Protein AF-A0A7S3FNB3-F1 (afdb_monomer_lite)

Structure (mmCIF, N/CA/C/O backbone):
data_AF-A0A7S3FNB3-F1
#
_entry.id   AF-A0A7S3FNB3-F1
#
loop_
_atom_site.group_PDB
_atom_site.id
_atom_site.type_symbol
_atom_site.label_atom_id
_atom_site.label_alt_id
_atom_site.label_comp_id
_atom_site.label_asym_id
_atom_site.label_entity_id
_atom_site.label_seq_id
_atom_site.pdbx_PDB_ins_code
_atom_site.Cartn_x
_atom_site.Cartn_y
_atom_site.Cartn_z
_atom_site.occupancy
_atom_site.B_iso_or_equiv
_atom_site.auth_seq_id
_atom_site.auth_comp_id
_atom_site.auth_asym_id
_atom_site.auth_atom_id
_atom_site.pdbx_PDB_model_num
ATOM 1 N N . GLU A 1 1 ? 14.964 18.509 -7.764 1.00 47.12 1 GLU A N 1
ATOM 2 C CA . GLU A 1 1 ? 15.532 17.321 -8.442 1.00 47.12 1 GLU A CA 1
ATOM 3 C C . GLU A 1 1 ? 16.525 16.570 -7.556 1.00 47.12 1 GLU A C 1
ATOM 5 O O . GLU A 1 1 ? 16.174 15.486 -7.120 1.00 47.12 1 GLU A O 1
ATOM 10 N N . VAL A 1 2 ? 17.674 17.143 -7.167 1.00 43.75 2 VAL A N 1
ATOM 11 C CA . VAL A 1 2 ? 18.684 16.443 -6.326 1.00 43.75 2 VAL A CA 1
ATOM 12 C C . VAL A 1 2 ? 18.171 16.029 -4.933 1.00 43.75 2 VAL A C 1
ATOM 14 O O . VAL A 1 2 ? 18.528 14.977 -4.422 1.00 43.75 2 VAL A O 1
ATOM 17 N N . THR A 1 3 ? 17.306 16.820 -4.296 1.00 52.50 3 THR A N 1
ATOM 18 C CA . THR A 1 3 ? 16.709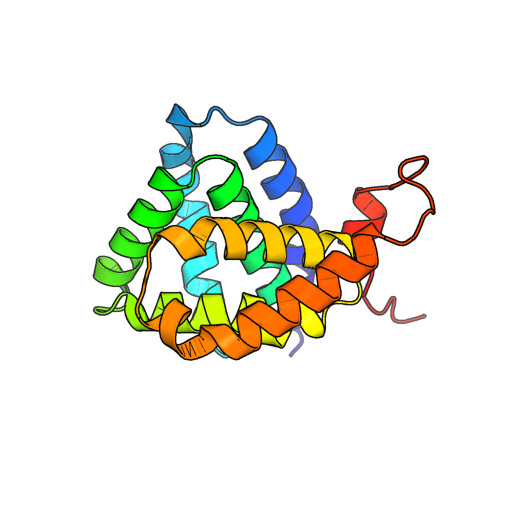 16.452 -2.995 1.00 52.50 3 THR A CA 1
ATOM 19 C C . THR A 1 3 ? 15.696 15.316 -3.109 1.00 52.50 3 THR A C 1
ATOM 21 O O . THR A 1 3 ? 15.624 14.473 -2.220 1.00 52.50 3 THR A O 1
ATOM 24 N N . ASN A 1 4 ? 14.943 15.258 -4.210 1.00 52.81 4 ASN A N 1
ATOM 25 C CA . ASN A 1 4 ? 13.934 14.221 -4.422 1.00 52.81 4 ASN A CA 1
ATOM 26 C C . ASN A 1 4 ? 14.603 12.882 -4.754 1.00 52.81 4 ASN A C 1
ATOM 28 O O . ASN A 1 4 ? 14.144 11.858 -4.263 1.00 52.81 4 ASN A O 1
ATOM 32 N N . SER A 1 5 ? 15.731 12.893 -5.477 1.00 49.91 5 SER A N 1
ATOM 33 C CA . SER A 1 5 ? 16.517 11.678 -5.737 1.00 49.91 5 SER A CA 1
ATOM 34 C C . SER A 1 5 ? 17.207 11.125 -4.483 1.00 49.91 5 SER A C 1
ATOM 36 O O . SER A 1 5 ? 17.310 9.915 -4.308 1.00 49.91 5 SER A O 1
ATOM 38 N N . VAL A 1 6 ? 17.646 11.987 -3.557 1.00 56.91 6 VAL A N 1
ATOM 39 C CA . VAL A 1 6 ? 18.187 11.544 -2.257 1.00 56.91 6 VAL A CA 1
ATOM 40 C C . VAL A 1 6 ? 17.080 10.958 -1.371 1.00 56.91 6 VAL A C 1
ATOM 42 O O . VAL A 1 6 ? 17.296 9.946 -0.702 1.00 56.91 6 VAL A O 1
ATOM 45 N N . ASN A 1 7 ? 15.884 11.551 -1.396 1.00 64.38 7 ASN A N 1
ATOM 46 C CA . ASN A 1 7 ? 14.737 11.085 -0.613 1.00 64.38 7 ASN A CA 1
ATOM 47 C C . ASN A 1 7 ? 14.113 9.789 -1.157 1.00 64.38 7 ASN A C 1
ATOM 49 O O . ASN A 1 7 ? 13.644 8.974 -0.356 1.00 64.38 7 ASN A O 1
ATOM 53 N N . SER A 1 8 ? 14.112 9.574 -2.480 1.00 63.62 8 SER A N 1
ATOM 54 C CA . SER A 1 8 ? 13.682 8.306 -3.085 1.00 63.62 8 SER A CA 1
ATOM 55 C C . SER A 1 8 ? 14.662 7.192 -2.727 1.00 63.62 8 SER A C 1
ATOM 57 O O . SER A 1 8 ? 14.263 6.204 -2.119 1.00 63.62 8 SER A O 1
ATOM 59 N N . ARG A 1 9 ? 15.964 7.421 -2.927 1.00 70.00 9 ARG A N 1
ATOM 60 C CA . ARG A 1 9 ? 17.018 6.452 -2.596 1.00 70.00 9 ARG A CA 1
ATOM 61 C C . ARG A 1 9 ? 17.039 6.083 -1.111 1.00 70.00 9 ARG A C 1
ATOM 63 O O . ARG A 1 9 ? 17.230 4.923 -0.754 1.00 70.00 9 ARG A O 1
ATOM 70 N N . GLY A 1 10 ? 16.800 7.055 -0.228 1.00 77.94 10 GLY A N 1
ATOM 71 C CA . GLY A 1 10 ? 16.648 6.802 1.205 1.00 77.94 10 GLY A CA 1
ATOM 72 C C . GLY A 1 10 ? 15.456 5.896 1.523 1.00 77.94 10 GLY A C 1
ATOM 73 O O . GLY A 1 10 ? 15.570 4.992 2.349 1.00 77.94 10 GLY A O 1
ATOM 74 N N . LEU A 1 11 ? 14.323 6.093 0.847 1.00 81.62 11 LEU A N 1
ATOM 75 C CA . LEU A 1 11 ? 13.143 5.251 1.023 1.00 81.62 11 LEU A CA 1
ATOM 76 C C . LEU A 1 11 ? 13.372 3.829 0.496 1.00 81.62 11 LEU A C 1
ATOM 78 O O . LEU A 1 11 ? 12.966 2.871 1.157 1.00 81.62 11 LEU A O 1
ATOM 82 N N . THR A 1 12 ? 14.066 3.685 -0.630 1.00 78.69 12 THR A N 1
ATOM 83 C CA . THR A 1 12 ? 14.423 2.383 -1.199 1.00 78.69 12 THR A CA 1
ATOM 84 C C . THR A 1 12 ? 15.262 1.553 -0.222 1.00 78.69 12 THR A C 1
ATOM 86 O O . THR A 1 12 ? 14.979 0.377 -0.015 1.00 78.69 12 THR A O 1
ATOM 89 N N . MET A 1 13 ? 16.188 2.184 0.508 1.00 80.00 13 MET A N 1
ATOM 90 C CA . MET A 1 13 ? 16.977 1.522 1.561 1.00 80.00 13 MET A CA 1
ATOM 91 C C . MET A 1 13 ? 16.171 1.195 2.830 1.00 80.00 13 MET A C 1
ATOM 93 O O . MET A 1 13 ? 16.444 0.204 3.506 1.00 80.00 13 MET A O 1
ATOM 97 N N . VAL A 1 14 ? 15.191 2.029 3.189 1.00 85.88 14 VAL A N 1
ATOM 98 C CA . VAL A 1 14 ? 14.384 1.860 4.414 1.00 85.88 14 VAL A CA 1
ATOM 99 C C . VAL A 1 14 ? 13.249 0.851 4.223 1.00 85.88 14 VAL A C 1
ATOM 101 O O . VAL A 1 14 ? 12.835 0.205 5.185 1.00 85.88 14 VAL A O 1
ATOM 104 N N . THR A 1 15 ? 12.759 0.675 2.996 1.00 87.44 15 THR A N 1
ATOM 105 C CA . THR A 1 15 ? 11.623 -0.210 2.697 1.00 87.44 15 THR A CA 1
ATOM 106 C C . THR A 1 15 ? 11.872 -1.659 3.142 1.00 87.44 15 THR A C 1
ATOM 108 O O . THR A 1 15 ? 11.053 -2.168 3.904 1.00 87.44 15 THR A O 1
ATOM 111 N N . PRO A 1 16 ? 12.999 -2.320 2.811 1.00 86.19 16 PRO A N 1
ATOM 112 C CA . PRO A 1 16 ? 13.264 -3.679 3.291 1.00 86.19 16 PRO A CA 1
ATOM 113 C C . PRO A 1 16 ? 13.306 -3.777 4.821 1.00 86.19 16 PRO A C 1
ATOM 115 O O . PRO A 1 16 ? 12.861 -4.765 5.398 1.00 86.19 16 PRO A O 1
ATOM 118 N N . VAL A 1 17 ? 13.803 -2.737 5.502 1.00 90.00 17 VAL A N 1
ATOM 119 C CA . VAL A 1 17 ? 13.855 -2.698 6.972 1.00 90.00 17 VAL A CA 1
ATOM 120 C C . VAL A 1 17 ? 12.446 -2.643 7.558 1.00 90.00 17 VAL A C 1
ATOM 122 O O . VAL A 1 17 ? 12.137 -3.400 8.476 1.00 90.00 17 VAL A O 1
ATOM 125 N N . LEU A 1 18 ? 11.578 -1.783 7.020 1.00 91.06 18 LEU A N 1
ATOM 126 C CA . LEU A 1 18 ? 10.176 -1.706 7.439 1.00 91.06 18 LEU A CA 1
ATOM 127 C C . LEU A 1 18 ? 9.405 -2.987 7.104 1.00 91.06 18 LEU A C 1
ATOM 129 O O . LEU A 1 18 ? 8.582 -3.416 7.909 1.00 91.06 18 LEU A O 1
ATOM 133 N N . ASP A 1 19 ? 9.698 -3.621 5.967 1.00 88.06 19 ASP A N 1
ATOM 134 C CA . ASP A 1 19 ? 9.121 -4.913 5.588 1.00 88.06 19 ASP A CA 1
ATOM 135 C C . ASP A 1 19 ? 9.484 -6.006 6.603 1.00 88.06 19 ASP A C 1
ATOM 137 O O . ASP A 1 19 ? 8.603 -6.711 7.094 1.00 88.06 19 ASP A O 1
ATOM 141 N N . ILE A 1 20 ? 10.759 -6.094 7.000 1.00 88.50 20 ILE A N 1
ATOM 142 C CA . ILE A 1 20 ? 11.218 -7.027 8.041 1.00 88.50 20 ILE A CA 1
ATOM 143 C C . ILE A 1 20 ? 10.552 -6.713 9.380 1.00 88.50 20 ILE A C 1
ATOM 145 O O . ILE A 1 20 ? 10.065 -7.629 10.040 1.00 88.50 20 ILE A O 1
ATOM 149 N N . ILE A 1 21 ? 10.497 -5.435 9.777 1.00 91.06 21 ILE A N 1
ATOM 150 C CA . ILE A 1 21 ? 9.811 -5.019 11.006 1.00 91.06 21 ILE A CA 1
ATOM 151 C C . ILE A 1 21 ? 8.366 -5.521 10.971 1.00 91.06 21 ILE A C 1
ATOM 153 O O . ILE A 1 21 ? 7.960 -6.216 11.891 1.00 91.06 21 ILE A O 1
ATOM 157 N N . LEU A 1 22 ? 7.612 -5.280 9.899 1.00 90.62 22 LEU A N 1
ATOM 158 C CA . LEU A 1 22 ? 6.217 -5.722 9.784 1.00 90.62 22 LEU A CA 1
ATOM 159 C C . LEU A 1 22 ? 6.021 -7.247 9.803 1.00 90.62 22 LEU A C 1
ATOM 161 O O . LEU A 1 22 ? 4.914 -7.701 10.098 1.00 90.62 22 LEU A O 1
ATOM 165 N N . GLN A 1 23 ? 7.059 -8.030 9.500 1.00 87.00 23 GLN A N 1
ATOM 166 C CA . GLN A 1 23 ? 7.027 -9.494 9.580 1.00 87.00 23 GLN A CA 1
ATOM 167 C C . GLN A 1 23 ? 7.292 -10.025 10.995 1.00 87.00 23 GLN A C 1
ATOM 169 O O . GLN A 1 23 ? 6.789 -11.091 11.346 1.00 87.00 23 GLN A O 1
ATOM 174 N N . ILE A 1 24 ? 8.081 -9.311 11.805 1.00 89.75 24 ILE A N 1
ATOM 175 C CA . ILE A 1 24 ? 8.488 -9.765 13.148 1.00 89.75 24 ILE A CA 1
ATOM 176 C C . ILE A 1 24 ? 7.762 -9.039 14.283 1.00 89.75 24 ILE A C 1
ATOM 178 O O . ILE A 1 24 ? 7.726 -9.538 15.409 1.00 89.75 24 ILE A O 1
ATOM 182 N N . PHE A 1 25 ? 7.230 -7.844 14.021 1.00 90.31 25 PHE A N 1
ATOM 183 C CA . PHE A 1 25 ? 6.622 -6.997 15.037 1.00 90.31 25 PHE A CA 1
ATOM 184 C C . PHE A 1 25 ? 5.260 -7.565 15.458 1.00 90.31 25 PHE A C 1
ATOM 186 O O . PHE A 1 25 ? 4.475 -7.964 14.593 1.00 90.31 25 PHE A O 1
ATOM 193 N N . PRO A 1 26 ? 4.936 -7.602 16.763 1.00 89.56 26 PRO A N 1
ATOM 194 C CA . PRO A 1 26 ? 3.653 -8.119 17.221 1.00 89.56 26 PRO A CA 1
ATOM 195 C C . PRO A 1 26 ? 2.480 -7.335 16.606 1.00 89.56 26 PRO A C 1
ATOM 197 O O . PRO A 1 26 ? 2.438 -6.108 16.738 1.00 89.56 26 PRO A O 1
ATOM 200 N N . PRO A 1 27 ? 1.481 -8.003 15.993 1.00 87.94 27 PRO A N 1
ATOM 201 C CA . PRO A 1 27 ? 0.339 -7.313 15.387 1.00 87.94 27 PRO A CA 1
ATOM 202 C C . PRO A 1 27 ? -0.478 -6.459 16.368 1.00 87.94 27 PRO A C 1
ATOM 204 O O . PRO A 1 27 ? -1.161 -5.530 15.941 1.00 87.94 27 PRO A O 1
ATOM 207 N N . THR A 1 28 ? -0.418 -6.764 17.669 1.00 88.12 28 THR A N 1
ATOM 208 C CA . THR A 1 28 ? -1.079 -6.002 18.744 1.00 88.12 28 THR A CA 1
ATOM 209 C C . THR A 1 28 ? -0.411 -4.664 19.032 1.00 88.12 28 THR A C 1
ATOM 211 O O . THR A 1 28 ? -1.055 -3.765 19.566 1.00 88.12 28 THR A O 1
ATOM 214 N N . ASP A 1 29 ? 0.860 -4.519 18.661 1.00 92.25 29 ASP A N 1
ATOM 215 C CA . ASP A 1 29 ? 1.697 -3.398 19.081 1.00 92.25 29 ASP A CA 1
ATOM 216 C C . ASP A 1 29 ? 1.912 -2.394 17.939 1.00 92.25 29 ASP A C 1
ATOM 218 O O . ASP A 1 29 ? 2.574 -1.376 18.133 1.00 92.25 29 ASP A O 1
ATOM 222 N N . LEU A 1 30 ? 1.338 -2.637 16.751 1.00 92.00 30 LEU A N 1
ATOM 223 C CA . LEU A 1 30 ? 1.517 -1.816 15.541 1.00 92.00 30 LEU A CA 1
ATOM 224 C C . LEU A 1 30 ? 1.231 -0.321 15.755 1.00 92.00 30 LEU A C 1
ATOM 226 O O . LEU A 1 30 ? 1.840 0.513 15.089 1.00 92.00 30 LEU A O 1
ATOM 230 N N . ALA A 1 31 ? 0.385 0.028 16.728 1.00 91.88 31 ALA A N 1
ATOM 231 C CA . ALA A 1 31 ? 0.136 1.409 17.139 1.00 91.88 31 ALA A CA 1
ATOM 232 C C . ALA A 1 31 ? 1.413 2.164 17.570 1.00 91.88 31 ALA A C 1
ATOM 234 O O . ALA A 1 31 ? 1.490 3.379 17.403 1.00 91.88 31 ALA A O 1
ATOM 235 N N . LEU A 1 32 ? 2.447 1.470 18.060 1.00 93.75 32 LEU A N 1
ATOM 236 C CA . LEU A 1 32 ? 3.749 2.069 18.389 1.00 93.75 32 LEU A CA 1
ATOM 237 C C . LEU A 1 32 ? 4.489 2.604 17.152 1.00 93.75 32 LEU A C 1
ATOM 239 O O . LEU A 1 32 ? 5.360 3.463 17.282 1.00 93.75 32 LEU A O 1
ATOM 243 N N . LEU A 1 33 ? 4.143 2.114 15.959 1.00 94.12 33 LEU A N 1
ATOM 244 C CA . LEU A 1 33 ? 4.718 2.524 14.677 1.00 94.12 33 LEU A CA 1
ATOM 245 C C . LEU A 1 33 ? 3.836 3.543 13.934 1.00 94.12 33 LEU A C 1
ATOM 247 O O . LEU A 1 33 ? 4.167 3.924 12.812 1.00 94.12 33 LEU A O 1
ATOM 251 N N . GLU A 1 34 ? 2.747 4.026 14.547 1.00 93.06 34 GLU A N 1
ATOM 252 C CA . GLU A 1 34 ? 1.766 4.915 13.902 1.00 93.06 34 GLU A CA 1
ATOM 253 C C . GLU A 1 34 ? 2.422 6.138 13.248 1.00 93.06 34 GLU A C 1
ATOM 255 O O . GLU A 1 34 ? 2.101 6.478 12.110 1.00 93.06 34 GLU A O 1
ATOM 260 N N . GLY A 1 35 ? 3.395 6.758 13.923 1.00 92.25 35 GLY A N 1
ATOM 261 C CA . GLY A 1 35 ? 4.114 7.916 13.388 1.00 92.25 35 GLY A CA 1
ATOM 262 C C . GLY A 1 35 ? 4.799 7.634 12.046 1.00 92.25 35 GLY A C 1
ATOM 263 O O . GLY A 1 35 ? 4.779 8.489 11.164 1.00 92.25 35 GLY A O 1
ATOM 264 N N . ILE A 1 36 ? 5.335 6.424 11.856 1.00 93.25 36 ILE A N 1
ATOM 265 C CA . ILE A 1 36 ? 5.970 6.009 10.598 1.00 93.25 36 ILE A CA 1
ATOM 266 C C . ILE A 1 36 ? 4.915 5.902 9.499 1.00 93.25 36 ILE A C 1
ATOM 268 O O . ILE A 1 36 ? 5.097 6.462 8.418 1.00 93.25 36 ILE A O 1
ATOM 272 N N . PHE A 1 37 ? 3.791 5.234 9.770 1.00 94.38 37 PHE A N 1
ATOM 273 C CA . PHE A 1 37 ? 2.725 5.076 8.779 1.00 94.38 37 PHE A CA 1
ATOM 274 C C . PHE A 1 37 ? 2.088 6.413 8.411 1.00 94.38 37 PHE A C 1
ATOM 276 O O . PHE A 1 37 ? 1.871 6.677 7.233 1.00 94.38 37 PHE A O 1
ATOM 283 N N . PHE A 1 38 ? 1.891 7.306 9.380 1.00 93.50 38 PHE A N 1
ATOM 284 C CA . PHE A 1 38 ? 1.418 8.663 9.116 1.00 93.50 38 PHE A CA 1
ATOM 285 C C . PHE A 1 38 ? 2.402 9.439 8.238 1.00 93.50 38 PHE A C 1
ATOM 287 O O . PHE A 1 38 ? 1.979 10.151 7.329 1.00 93.50 38 PHE A O 1
ATOM 294 N N . THR A 1 39 ? 3.713 9.304 8.455 1.00 92.88 39 THR A N 1
ATOM 295 C CA . THR A 1 39 ? 4.714 9.903 7.560 1.00 92.88 39 THR A CA 1
ATOM 296 C C . THR A 1 39 ? 4.614 9.334 6.145 1.00 92.88 39 THR A C 1
ATOM 298 O O . THR A 1 39 ? 4.630 10.105 5.189 1.00 92.88 39 THR A O 1
ATOM 301 N N . LEU A 1 40 ? 4.457 8.017 5.993 1.00 93.94 40 LEU A N 1
ATOM 302 C CA . LEU A 1 40 ? 4.295 7.380 4.682 1.00 93.94 40 LEU A CA 1
ATOM 303 C C . LEU A 1 40 ? 3.015 7.841 3.969 1.00 93.94 40 LEU A C 1
ATOM 305 O O . LEU A 1 40 ? 3.063 8.124 2.777 1.00 93.94 40 LEU A O 1
ATOM 309 N N . LEU A 1 41 ? 1.901 7.994 4.689 1.00 93.00 41 LEU A N 1
ATOM 310 C CA . LEU A 1 41 ? 0.654 8.529 4.132 1.00 93.00 41 LEU A CA 1
ATOM 311 C C . LEU A 1 41 ? 0.760 10.000 3.717 1.00 93.00 41 LEU A C 1
ATOM 313 O O . LEU A 1 41 ? 0.230 10.369 2.671 1.00 93.00 41 LEU A O 1
ATOM 317 N N . ASN A 1 42 ? 1.473 10.833 4.486 1.00 91.31 42 ASN A N 1
ATOM 318 C CA . ASN A 1 42 ? 1.757 12.214 4.074 1.00 91.31 42 ASN A CA 1
ATOM 319 C C . ASN A 1 42 ? 2.527 12.233 2.751 1.00 91.31 42 ASN A C 1
ATOM 321 O O . ASN A 1 42 ? 2.163 12.981 1.850 1.00 91.31 42 ASN A O 1
ATOM 325 N N . ARG A 1 43 ? 3.547 11.378 2.620 1.00 91.19 43 ARG A N 1
ATOM 326 C CA . ARG A 1 43 ? 4.330 11.271 1.384 1.00 91.19 43 ARG A CA 1
ATOM 327 C C . ARG A 1 43 ? 3.503 10.716 0.225 1.00 91.19 43 ARG A C 1
ATOM 329 O O . ARG A 1 43 ? 3.594 11.232 -0.876 1.00 91.19 43 ARG A O 1
ATOM 336 N N . LEU A 1 44 ? 2.634 9.731 0.457 1.00 91.38 44 LEU A N 1
ATOM 337 C CA . LEU A 1 44 ? 1.750 9.183 -0.582 1.00 91.38 44 LEU A CA 1
ATOM 338 C C . LEU A 1 44 ? 0.884 10.271 -1.250 1.00 91.38 44 LEU A C 1
ATOM 340 O O . LEU A 1 44 ? 0.634 10.220 -2.459 1.00 91.38 44 LEU A O 1
ATOM 344 N N . GLY A 1 45 ? 0.425 11.241 -0.452 1.00 88.12 45 GLY A N 1
ATOM 345 C CA . GLY A 1 45 ? -0.370 12.382 -0.904 1.00 88.12 45 GLY A CA 1
ATOM 346 C C . GLY A 1 45 ? 0.436 13.543 -1.496 1.00 88.12 45 GLY A C 1
ATOM 347 O O . GLY A 1 45 ? -0.172 14.490 -1.987 1.00 88.12 45 GLY A O 1
ATOM 348 N N . ASP A 1 46 ? 1.768 13.499 -1.457 1.00 88.31 46 ASP A N 1
ATOM 349 C CA . ASP A 1 46 ? 2.628 14.544 -2.010 1.00 88.31 46 ASP A CA 1
ATOM 350 C C . ASP A 1 46 ? 2.784 14.350 -3.528 1.00 88.31 46 ASP A C 1
ATOM 352 O O . ASP A 1 46 ? 3.231 13.309 -4.017 1.00 88.31 46 ASP A O 1
ATOM 356 N N . GLU A 1 47 ? 2.387 15.364 -4.298 1.00 86.12 47 GLU A N 1
ATOM 357 C CA . GLU A 1 47 ? 2.472 15.353 -5.763 1.00 86.12 47 GLU A CA 1
ATOM 358 C C . GLU A 1 47 ? 3.917 15.391 -6.280 1.00 86.12 47 GLU A C 1
ATOM 360 O O . GLU A 1 47 ? 4.159 15.071 -7.443 1.00 86.12 47 GLU A O 1
ATOM 365 N N . SER A 1 48 ? 4.878 15.771 -5.434 1.00 86.75 48 SER A N 1
ATOM 366 C CA . SER A 1 48 ? 6.297 15.850 -5.787 1.00 86.75 48 SER A CA 1
ATOM 367 C C . SER A 1 48 ? 7.060 14.530 -5.624 1.00 86.75 48 SER A C 1
ATOM 369 O O . SER A 1 48 ? 8.238 14.458 -6.000 1.00 86.75 48 SER A O 1
ATOM 371 N N . GLU A 1 49 ? 6.413 13.491 -5.082 1.00 87.69 49 GLU A N 1
ATOM 372 C CA . GLU A 1 49 ? 7.014 12.167 -4.932 1.00 87.69 49 GLU A CA 1
ATOM 373 C C . GLU A 1 49 ? 7.210 11.460 -6.273 1.00 87.69 49 GLU A C 1
ATOM 375 O O 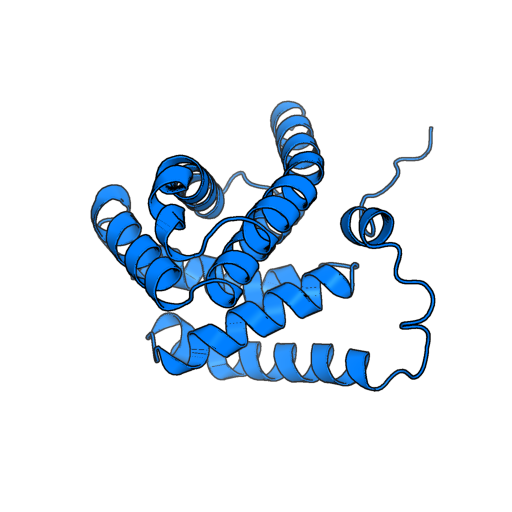. GLU A 1 49 ? 6.376 11.505 -7.177 1.00 87.69 49 GLU A O 1
ATOM 380 N N . THR A 1 50 ? 8.338 10.761 -6.374 1.00 87.69 50 THR A N 1
ATOM 381 C CA . THR A 1 50 ? 8.678 9.953 -7.551 1.00 87.69 50 THR A CA 1
ATOM 382 C C . THR A 1 50 ? 7.834 8.680 -7.611 1.00 87.69 50 THR A C 1
ATOM 384 O O . THR A 1 50 ? 7.473 8.131 -6.570 1.00 87.69 50 THR A O 1
ATOM 387 N N . ASP A 1 51 ? 7.592 8.154 -8.813 1.00 87.50 51 ASP A N 1
ATOM 388 C CA . ASP A 1 51 ? 6.855 6.895 -9.001 1.00 87.50 51 ASP A CA 1
ATOM 389 C C . ASP A 1 51 ? 7.487 5.726 -8.230 1.00 87.50 51 ASP A C 1
ATOM 391 O O . ASP A 1 51 ? 6.778 4.946 -7.596 1.00 87.50 51 ASP A O 1
ATOM 395 N N . GLU A 1 52 ? 8.819 5.648 -8.211 1.00 85.31 52 GLU A N 1
ATOM 396 C CA . GLU A 1 52 ? 9.560 4.658 -7.427 1.00 85.31 52 GLU A CA 1
ATOM 397 C C . GLU A 1 52 ? 9.254 4.789 -5.927 1.00 85.31 52 GLU A C 1
ATOM 399 O O . GLU A 1 52 ? 8.871 3.816 -5.275 1.00 85.31 52 GLU A O 1
ATOM 404 N N . ALA A 1 53 ? 9.335 6.003 -5.376 1.00 88.62 53 ALA A N 1
ATOM 405 C CA . ALA A 1 53 ? 9.017 6.239 -3.972 1.00 88.62 53 ALA A CA 1
ATOM 406 C C . ALA A 1 53 ? 7.562 5.870 -3.636 1.00 88.62 53 ALA A C 1
ATOM 408 O O . ALA A 1 53 ? 7.304 5.248 -2.604 1.00 88.62 53 ALA A O 1
ATOM 409 N N . LEU A 1 54 ? 6.615 6.192 -4.521 1.00 91.31 54 LEU A N 1
ATOM 410 C CA . LEU A 1 54 ? 5.208 5.824 -4.355 1.00 91.31 54 LEU A CA 1
ATOM 411 C C . LEU A 1 54 ? 5.019 4.301 -4.324 1.00 91.31 54 LEU A C 1
ATOM 413 O O . LEU A 1 54 ? 4.297 3.802 -3.461 1.00 91.31 54 LEU A O 1
ATOM 417 N N . ILE A 1 55 ? 5.707 3.559 -5.197 1.00 90.81 55 ILE A N 1
ATOM 418 C CA . ILE A 1 55 ? 5.702 2.087 -5.204 1.00 90.81 55 ILE A CA 1
ATOM 419 C C . ILE A 1 55 ? 6.228 1.543 -3.871 1.00 90.81 55 ILE A C 1
ATOM 421 O O . ILE A 1 55 ? 5.600 0.668 -3.274 1.00 90.81 55 ILE A O 1
ATOM 425 N N . HIS A 1 56 ? 7.345 2.075 -3.373 1.00 91.50 56 HIS A N 1
ATOM 426 C CA . HIS A 1 56 ? 7.930 1.664 -2.096 1.00 91.50 56 HIS A CA 1
ATOM 427 C C . HIS A 1 56 ? 6.997 1.946 -0.906 1.00 91.50 56 HIS A C 1
ATOM 429 O O . HIS A 1 56 ? 6.768 1.061 -0.079 1.00 91.50 56 HIS A O 1
ATOM 435 N N . ILE A 1 57 ? 6.385 3.135 -0.852 1.00 93.44 57 ILE A N 1
ATOM 436 C CA . ILE A 1 57 ? 5.372 3.481 0.157 1.00 93.44 57 ILE A CA 1
ATOM 437 C C . ILE A 1 57 ? 4.198 2.500 0.093 1.00 93.44 57 ILE A C 1
ATOM 439 O O . ILE A 1 57 ? 3.817 1.917 1.112 1.00 93.44 57 ILE A O 1
ATOM 443 N N . ALA A 1 58 ? 3.641 2.282 -1.099 1.00 93.44 58 ALA A N 1
ATOM 444 C CA . ALA A 1 58 ? 2.500 1.397 -1.283 1.00 93.44 58 ALA A CA 1
ATOM 445 C C . ALA A 1 58 ? 2.834 -0.062 -0.942 1.00 93.44 58 ALA A C 1
ATOM 447 O O . ALA A 1 58 ? 1.974 -0.767 -0.415 1.00 93.44 58 ALA A O 1
ATOM 448 N N . CYS A 1 59 ? 4.075 -0.516 -1.150 1.00 92.56 59 CYS A N 1
ATOM 449 C CA . CYS A 1 59 ? 4.517 -1.844 -0.723 1.00 92.56 59 CYS A CA 1
ATOM 450 C C . CYS A 1 59 ? 4.460 -1.995 0.803 1.00 92.56 59 CYS A C 1
ATOM 452 O O . CYS A 1 59 ? 3.922 -2.988 1.293 1.00 92.56 59 CYS A O 1
ATOM 454 N N . ILE A 1 60 ? 4.941 -1.002 1.564 1.00 94.81 60 ILE A N 1
ATOM 455 C CA . ILE A 1 60 ? 4.866 -1.027 3.036 1.00 94.81 60 ILE A CA 1
ATOM 456 C C . ILE A 1 60 ? 3.419 -1.000 3.523 1.00 94.81 60 ILE A C 1
ATOM 458 O O . ILE A 1 60 ? 3.056 -1.765 4.415 1.00 94.81 60 ILE A O 1
ATOM 462 N N . LEU A 1 61 ? 2.573 -0.162 2.922 1.00 94.94 61 LEU A N 1
ATOM 463 C CA . LEU A 1 61 ? 1.149 -0.099 3.264 1.00 94.94 61 LEU A CA 1
ATOM 464 C C . LEU A 1 61 ? 0.423 -1.413 2.934 1.00 94.94 61 LEU A C 1
ATOM 466 O O . LEU A 1 61 ? -0.390 -1.886 3.725 1.00 94.94 61 LEU A O 1
ATOM 470 N N . SER A 1 62 ? 0.775 -2.052 1.818 1.00 93.44 62 SER A N 1
ATOM 471 C CA . SER A 1 62 ? 0.259 -3.375 1.443 1.00 93.44 62 SER A CA 1
ATOM 472 C C . SER A 1 62 ? 0.708 -4.446 2.433 1.00 93.44 62 SER A C 1
ATOM 474 O O . SER A 1 62 ? -0.099 -5.271 2.857 1.00 93.44 62 SER A O 1
ATOM 476 N N . ARG A 1 63 ? 1.975 -4.412 2.867 1.00 92.81 63 ARG A N 1
ATOM 477 C CA . ARG A 1 63 ? 2.467 -5.316 3.910 1.00 92.81 63 ARG A CA 1
ATOM 478 C C . ARG A 1 63 ? 1.741 -5.094 5.233 1.00 92.81 63 ARG A C 1
ATOM 480 O O . ARG A 1 63 ? 1.373 -6.070 5.874 1.00 92.81 63 ARG A O 1
ATOM 487 N N . LEU A 1 64 ? 1.484 -3.844 5.619 1.00 94.62 64 LEU A N 1
ATOM 488 C CA . LEU A 1 64 ? 0.711 -3.531 6.821 1.00 94.62 64 LEU A CA 1
ATOM 489 C C . LEU A 1 64 ? -0.701 -4.126 6.742 1.00 94.62 64 LEU A C 1
ATOM 491 O O . LEU A 1 64 ? -1.156 -4.723 7.715 1.00 94.62 64 LEU A O 1
ATOM 495 N N . ALA A 1 65 ? -1.362 -4.027 5.585 1.00 92.94 65 ALA A N 1
ATOM 496 C CA . ALA A 1 65 ? -2.663 -4.650 5.355 1.00 92.94 65 ALA A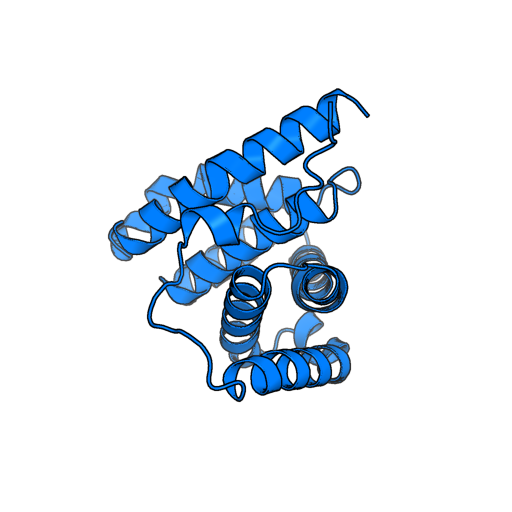 CA 1
ATOM 497 C C . ALA A 1 65 ? -2.607 -6.187 5.469 1.00 92.94 65 ALA A C 1
ATOM 499 O O . ALA A 1 65 ? -3.512 -6.789 6.044 1.00 92.94 65 ALA A O 1
ATOM 500 N N . VAL A 1 66 ? -1.531 -6.822 4.988 1.00 91.12 66 VAL A N 1
ATOM 501 C CA . VAL A 1 66 ? -1.293 -8.269 5.155 1.00 91.12 66 VAL A CA 1
ATOM 502 C C . VAL A 1 66 ? -1.094 -8.643 6.624 1.00 91.12 66 VAL A C 1
ATOM 504 O O . VAL A 1 66 ? -1.663 -9.631 7.084 1.00 91.12 66 VAL A O 1
ATOM 507 N N . THR A 1 67 ? -0.302 -7.867 7.367 1.00 91.56 67 THR A N 1
ATOM 508 C CA . THR A 1 67 ? -0.021 -8.131 8.784 1.00 91.56 67 THR A CA 1
ATOM 509 C C . THR A 1 67 ? -1.266 -7.920 9.648 1.00 91.56 67 THR A C 1
ATOM 511 O O . THR A 1 67 ? -1.549 -8.725 10.535 1.00 91.56 67 THR A O 1
ATOM 514 N N . ASN A 1 68 ? -2.009 -6.835 9.416 1.00 92.69 68 ASN A N 1
ATOM 515 C CA . ASN A 1 68 ? -3.224 -6.509 10.155 1.00 92.69 68 ASN A CA 1
ATOM 516 C C . ASN A 1 68 ? -4.128 -5.553 9.353 1.00 92.69 68 ASN A C 1
ATOM 518 O O . ASN A 1 68 ? -4.041 -4.329 9.479 1.00 92.69 68 ASN A O 1
ATOM 522 N N . LEU A 1 69 ? -5.041 -6.126 8.562 1.00 91.25 69 LEU A N 1
ATOM 523 C CA . LEU A 1 69 ? -5.983 -5.371 7.731 1.00 91.25 69 LEU A CA 1
ATOM 524 C C . LEU A 1 69 ? -6.861 -4.416 8.550 1.00 91.25 69 LEU A C 1
ATOM 526 O O . LEU A 1 69 ? -7.092 -3.286 8.132 1.00 91.25 69 LEU A O 1
ATOM 530 N N . ALA A 1 70 ? -7.333 -4.843 9.725 1.00 92.38 70 ALA A N 1
ATOM 531 C CA . ALA A 1 70 ? -8.200 -4.017 10.563 1.00 92.38 70 ALA A CA 1
ATOM 532 C C . ALA A 1 70 ? -7.485 -2.735 11.015 1.00 92.38 70 ALA A C 1
ATOM 534 O O . ALA A 1 70 ? -8.029 -1.643 10.862 1.00 92.38 70 ALA A O 1
ATOM 535 N N . TYR A 1 71 ? -6.243 -2.868 11.490 1.00 93.62 71 TYR A N 1
ATOM 536 C CA . TYR A 1 71 ? -5.425 -1.722 11.881 1.00 93.62 71 TYR A CA 1
ATOM 537 C C . TYR A 1 71 ? -5.098 -0.817 10.688 1.00 93.62 71 TYR A C 1
ATOM 539 O O . TYR A 1 71 ? -5.199 0.401 10.796 1.00 93.62 71 TYR A O 1
ATOM 547 N N . PHE A 1 72 ? -4.751 -1.394 9.534 1.00 93.75 72 PHE A N 1
ATOM 548 C CA . PHE A 1 72 ? -4.504 -0.628 8.312 1.00 93.75 72 PHE A CA 1
ATOM 549 C C . PHE A 1 72 ? -5.703 0.256 7.930 1.00 93.75 72 PHE A C 1
ATOM 551 O O . PHE A 1 72 ? -5.532 1.450 7.680 1.00 93.75 72 PHE A O 1
ATOM 558 N N . LEU A 1 73 ? -6.917 -0.304 7.931 1.00 91.75 73 LEU A N 1
ATOM 559 C CA . LEU A 1 73 ? -8.134 0.440 7.599 1.00 91.75 73 LEU A CA 1
ATOM 560 C C . LEU A 1 73 ? -8.456 1.514 8.642 1.00 91.75 73 LEU A C 1
ATOM 562 O O . LEU A 1 73 ? -8.780 2.641 8.273 1.00 91.75 73 LEU A O 1
ATOM 566 N N . GLU A 1 74 ? -8.330 1.197 9.933 1.00 92.12 74 GLU A N 1
ATOM 567 C CA . GLU A 1 74 ? -8.499 2.176 11.012 1.00 92.12 74 GLU A CA 1
ATOM 568 C C . GLU A 1 74 ? -7.530 3.355 10.849 1.00 92.12 74 GLU A C 1
ATOM 570 O O . GLU A 1 74 ? -7.926 4.515 10.967 1.00 92.12 74 GLU A O 1
ATOM 575 N N . MET A 1 75 ? -6.275 3.058 10.514 1.00 92.44 75 MET A N 1
ATOM 576 C CA . MET A 1 75 ? -5.213 4.036 10.310 1.00 92.44 75 MET A CA 1
ATOM 577 C C . MET A 1 75 ? -5.499 4.943 9.101 1.00 92.44 75 MET A C 1
ATOM 579 O O . MET A 1 75 ? -5.377 6.163 9.227 1.00 92.44 75 MET A O 1
ATOM 583 N N . LEU A 1 76 ? -5.973 4.390 7.976 1.00 90.62 76 LEU A N 1
ATOM 584 C CA . LEU A 1 76 ? -6.406 5.181 6.814 1.00 90.62 76 LEU A CA 1
ATOM 585 C C . LEU A 1 76 ? -7.563 6.128 7.155 1.00 90.62 76 LEU A C 1
ATOM 587 O O . LEU A 1 76 ? -7.500 7.314 6.835 1.00 90.62 76 LEU A O 1
ATOM 591 N N . VAL A 1 77 ? -8.595 5.622 7.836 1.00 89.31 77 VAL A N 1
ATOM 592 C CA . VAL A 1 77 ? -9.769 6.410 8.250 1.00 89.31 77 VAL A CA 1
ATOM 593 C C . VAL A 1 77 ? -9.364 7.524 9.216 1.00 89.31 77 VAL A C 1
ATOM 595 O O . VAL A 1 77 ? -9.780 8.676 9.068 1.00 89.31 77 VAL A O 1
ATOM 598 N N . LYS A 1 78 ? -8.530 7.202 10.212 1.00 91.19 78 LYS A N 1
ATOM 599 C CA . LYS A 1 78 ? -8.019 8.169 11.190 1.00 91.19 78 LYS A CA 1
ATOM 600 C C . LYS A 1 78 ? -7.246 9.284 10.490 1.00 91.19 78 LYS A C 1
ATOM 602 O O . LYS A 1 78 ? -7.557 10.459 10.677 1.00 91.19 78 LYS A O 1
ATOM 607 N N . TYR A 1 79 ? -6.291 8.919 9.639 1.00 90.31 79 TYR A N 1
ATOM 608 C CA . TYR A 1 79 ? -5.482 9.880 8.901 1.00 90.31 79 TYR A CA 1
ATOM 609 C C . TYR A 1 79 ? -6.329 10.741 7.953 1.00 90.31 79 TYR A C 1
ATOM 611 O O . TYR A 1 79 ? -6.196 11.967 7.946 1.00 90.31 79 TYR A O 1
ATOM 619 N N . GLY A 1 80 ? -7.227 10.120 7.181 1.00 86.00 80 GLY A N 1
ATOM 620 C CA . GLY A 1 80 ? -8.107 10.811 6.238 1.00 86.00 80 GLY A CA 1
ATOM 621 C C . GLY A 1 80 ? -8.956 11.883 6.921 1.00 86.00 80 GLY A C 1
ATOM 622 O O . GLY A 1 80 ? -9.039 13.013 6.434 1.00 86.00 80 GLY A O 1
ATOM 623 N N . LYS A 1 81 ? -9.499 11.577 8.105 1.00 84.75 81 LYS A N 1
ATOM 624 C CA . LYS A 1 81 ? -10.257 12.535 8.926 1.00 84.75 81 LYS A CA 1
ATOM 625 C C . LYS A 1 81 ? -9.390 13.651 9.496 1.00 84.75 81 LYS A C 1
ATOM 627 O O . LYS A 1 81 ? -9.791 14.810 9.447 1.00 84.75 81 LYS A O 1
ATOM 632 N N . GLU A 1 82 ? -8.223 13.320 10.043 1.00 87.38 82 GLU A N 1
ATOM 633 C CA . GLU A 1 82 ? -7.364 14.293 10.727 1.00 87.38 82 GLU A CA 1
ATOM 634 C C . GLU A 1 82 ? -6.633 15.242 9.770 1.00 87.38 82 GLU A C 1
ATOM 636 O O . GLU A 1 82 ? -6.379 16.393 10.130 1.00 87.38 82 GLU A O 1
ATOM 641 N N . ARG A 1 83 ? -6.255 14.773 8.573 1.00 81.88 83 ARG A N 1
ATOM 642 C CA . ARG A 1 83 ? -5.349 15.506 7.670 1.00 81.88 83 ARG A CA 1
ATOM 643 C C . ARG A 1 83 ? -5.969 15.909 6.344 1.00 81.88 83 ARG A C 1
ATOM 645 O O . ARG A 1 83 ? -5.653 16.988 5.851 1.00 81.88 83 ARG A O 1
ATOM 652 N N . CYS A 1 84 ? -6.831 15.075 5.773 1.00 74.44 84 CYS A N 1
ATOM 653 C CA . CYS A 1 84 ? -7.397 15.320 4.445 1.00 74.44 84 CYS A CA 1
ATOM 654 C C . CYS A 1 84 ? -8.801 15.934 4.507 1.00 74.44 84 CYS A C 1
ATOM 656 O O . CYS A 1 84 ? -9.266 16.490 3.517 1.00 74.44 84 CYS A O 1
ATOM 658 N N . GLY A 1 85 ? -9.511 15.799 5.633 1.00 76.00 85 GLY A N 1
ATOM 659 C CA . GLY A 1 85 ? -10.930 16.158 5.753 1.00 76.00 85 GLY A CA 1
ATOM 660 C C . GLY A 1 85 ? -11.871 15.262 4.931 1.00 76.00 85 GLY A C 1
ATOM 661 O O . GLY A 1 85 ? -13.081 15.303 5.141 1.00 76.00 85 GLY A O 1
ATOM 662 N N . ASN A 1 86 ? -11.319 14.440 4.034 1.00 77.38 86 ASN A N 1
ATOM 663 C CA . ASN A 1 86 ? -11.982 13.391 3.278 1.00 77.38 86 ASN A CA 1
ATOM 664 C C . ASN A 1 86 ? -11.005 12.217 3.063 1.00 77.38 86 ASN A C 1
ATOM 666 O O . ASN A 1 86 ? -9.931 12.396 2.489 1.00 77.38 86 ASN A O 1
ATOM 670 N N . GLU A 1 87 ? -11.384 11.024 3.518 1.00 77.94 87 GLU A N 1
ATOM 671 C CA . GLU A 1 87 ? -10.611 9.788 3.343 1.00 77.94 87 GLU A CA 1
ATOM 672 C C . GLU A 1 87 ? -10.595 9.283 1.890 1.00 77.94 87 GLU A C 1
ATOM 674 O O . GLU A 1 87 ? -9.624 8.636 1.492 1.00 77.94 87 GLU A O 1
ATOM 679 N N . ASP A 1 88 ? -11.583 9.669 1.072 1.00 83.00 88 ASP A N 1
ATOM 680 C CA . ASP A 1 88 ? -11.694 9.252 -0.332 1.00 83.00 88 ASP A CA 1
ATOM 681 C C . ASP A 1 88 ? -10.457 9.626 -1.151 1.00 83.00 88 ASP A C 1
ATOM 683 O O . ASP A 1 88 ? -9.982 8.831 -1.953 1.00 83.00 88 ASP A O 1
ATOM 687 N N . VAL A 1 89 ? -9.888 10.813 -0.913 1.00 83.00 89 VAL A N 1
ATOM 688 C CA . VAL A 1 89 ? -8.720 11.309 -1.661 1.00 83.00 89 VAL A CA 1
ATOM 689 C C . VAL A 1 89 ? -7.507 10.406 -1.442 1.00 83.00 89 VAL A C 1
ATOM 691 O O . VAL A 1 89 ? -6.748 10.128 -2.371 1.00 83.00 89 VAL A O 1
ATOM 694 N N . LEU A 1 90 ? -7.323 9.928 -0.210 1.00 85.06 90 LEU A N 1
ATOM 695 C CA . LEU A 1 90 ? -6.215 9.045 0.126 1.00 85.06 90 LEU A CA 1
ATOM 696 C C . LEU A 1 90 ? -6.428 7.649 -0.460 1.00 85.06 90 LEU A C 1
ATOM 698 O O . LEU A 1 90 ? -5.488 7.068 -1.001 1.00 85.06 90 LEU A O 1
ATOM 702 N N . PHE A 1 91 ? -7.656 7.131 -0.380 1.00 86.81 91 PHE A N 1
ATOM 703 C CA . PHE A 1 91 ? -8.014 5.857 -0.997 1.00 86.81 91 PHE A CA 1
ATOM 704 C C . PHE A 1 91 ? -7.853 5.903 -2.520 1.00 86.81 91 PHE A C 1
ATOM 706 O O . PHE A 1 91 ? -7.236 5.004 -3.084 1.00 86.81 91 PHE A O 1
ATOM 713 N N . ASP A 1 92 ? -8.318 6.963 -3.182 1.00 88.25 92 ASP A N 1
ATOM 714 C CA . ASP A 1 92 ? -8.142 7.175 -4.622 1.00 88.25 92 ASP A CA 1
ATOM 715 C C . ASP A 1 92 ? -6.660 7.199 -5.002 1.00 88.25 92 ASP A C 1
ATOM 717 O O . ASP A 1 92 ? -6.251 6.559 -5.975 1.00 88.25 92 ASP A O 1
ATOM 721 N N . ARG A 1 93 ? -5.837 7.903 -4.215 1.00 89.00 93 ARG A N 1
ATOM 722 C CA . ARG A 1 93 ? -4.389 7.966 -4.433 1.00 89.00 93 ARG A CA 1
ATOM 723 C C . ARG A 1 93 ? -3.733 6.601 -4.259 1.00 89.00 93 ARG A C 1
ATOM 725 O O . ARG A 1 93 ? -2.882 6.236 -5.064 1.00 89.00 93 ARG A O 1
ATOM 732 N N . LEU A 1 94 ? -4.130 5.842 -3.242 1.00 89.25 94 LEU A N 1
ATOM 733 C CA . LEU A 1 94 ? -3.580 4.517 -2.985 1.00 89.25 94 LEU A CA 1
ATOM 734 C C . LEU A 1 94 ? -3.970 3.517 -4.082 1.00 89.25 94 LEU A C 1
ATOM 736 O O . LEU A 1 94 ? -3.103 2.808 -4.586 1.00 89.25 94 LEU A O 1
ATOM 740 N N . VAL A 1 95 ? -5.237 3.520 -4.513 1.00 88.38 95 VAL A N 1
ATOM 741 C CA . VAL A 1 95 ? -5.714 2.689 -5.630 1.00 88.38 95 VAL A CA 1
ATOM 742 C C . VAL A 1 95 ? -4.999 3.061 -6.925 1.00 88.38 95 VAL A C 1
ATOM 744 O O . VAL A 1 95 ? -4.544 2.170 -7.633 1.00 88.38 95 VAL A O 1
ATOM 747 N N . TYR A 1 96 ? -4.813 4.355 -7.202 1.00 88.62 96 TYR A N 1
ATOM 748 C CA . TYR A 1 96 ? -4.034 4.815 -8.353 1.00 88.62 96 TYR A CA 1
ATOM 749 C C . TYR A 1 96 ? -2.603 4.258 -8.350 1.00 88.62 96 TYR A C 1
ATOM 751 O 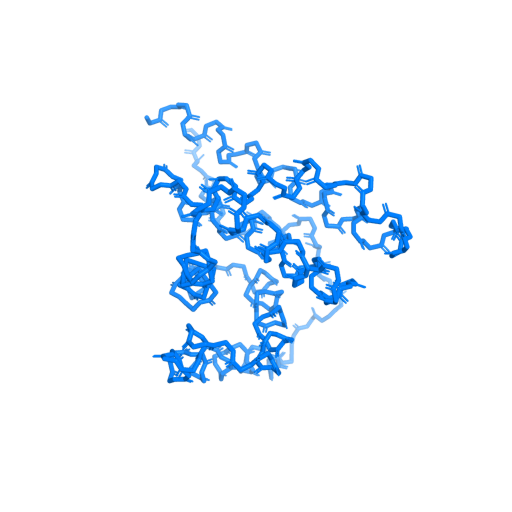O . TYR A 1 96 ? -2.114 3.815 -9.386 1.00 88.62 96 TYR A O 1
ATOM 759 N N . VAL A 1 97 ? -1.926 4.245 -7.198 1.00 88.88 97 VAL A N 1
ATOM 760 C CA . VAL A 1 97 ? -0.579 3.662 -7.101 1.00 88.88 97 VAL A CA 1
ATOM 761 C C . VAL A 1 97 ? -0.624 2.138 -7.275 1.00 88.88 97 VAL A C 1
ATOM 763 O O . VAL A 1 97 ? 0.208 1.590 -7.998 1.00 88.88 97 VAL A O 1
ATOM 766 N N . TRP A 1 98 ? -1.605 1.457 -6.674 1.00 86.00 98 TRP A N 1
ATOM 767 C CA . TRP A 1 98 ? -1.778 0.006 -6.803 1.00 86.00 98 TRP A CA 1
ATOM 768 C C . TRP A 1 98 ? -2.077 -0.470 -8.217 1.00 86.00 98 TRP A C 1
ATOM 770 O O . TRP A 1 98 ? -1.667 -1.574 -8.554 1.00 86.00 98 TRP A O 1
ATOM 780 N N . THR A 1 99 ? -2.784 0.316 -9.025 1.00 82.25 99 THR A N 1
ATOM 781 C CA . THR A 1 99 ? -3.096 -0.070 -10.402 1.00 82.25 99 THR A CA 1
ATOM 782 C C . THR A 1 99 ? -2.070 0.511 -11.364 1.00 82.25 99 THR A C 1
ATOM 784 O O . THR A 1 99 ? -1.305 -0.231 -11.963 1.00 82.25 99 THR A O 1
ATOM 787 N N . GLU A 1 100 ? -1.963 1.833 -11.471 1.00 83.25 100 GLU A N 1
ATOM 788 C CA . GLU A 1 100 ? -1.211 2.487 -12.550 1.00 83.25 100 GLU A CA 1
ATOM 789 C C . GLU A 1 100 ? 0.305 2.436 -12.343 1.00 83.25 100 GLU A C 1
ATOM 791 O O . GLU A 1 100 ? 1.066 2.254 -13.292 1.00 83.25 100 GLU A O 1
ATOM 796 N N . LYS A 1 101 ? 0.771 2.607 -11.101 1.00 83.06 101 LYS A N 1
ATOM 797 C CA . LYS A 1 101 ? 2.215 2.642 -10.809 1.00 83.06 101 LYS A CA 1
ATOM 798 C C . LYS A 1 101 ? 2.794 1.256 -10.587 1.00 83.06 101 LYS A C 1
ATOM 800 O O . LYS A 1 101 ? 3.935 1.012 -10.966 1.00 83.06 101 LYS A O 1
ATOM 805 N N . ALA A 1 102 ? 2.005 0.332 -10.048 1.00 77.81 102 ALA A N 1
ATOM 806 C CA . ALA A 1 102 ? 2.425 -1.054 -9.894 1.00 77.81 102 ALA A CA 1
ATOM 807 C C . ALA A 1 102 ? 2.780 -1.702 -11.242 1.00 77.81 102 ALA A C 1
ATOM 809 O O . ALA A 1 102 ? 3.803 -2.376 -11.325 1.00 77.81 102 ALA A O 1
ATOM 810 N N . TYR A 1 103 ? 2.008 -1.433 -12.305 1.00 76.19 103 TYR A N 1
ATOM 811 C CA . TYR A 1 103 ? 2.317 -1.890 -13.668 1.00 76.19 103 TYR A CA 1
ATOM 812 C C . TYR A 1 103 ? 3.699 -1.451 -14.159 1.00 76.19 103 TYR A C 1
ATOM 814 O O . TYR A 1 103 ? 4.373 -2.202 -14.858 1.00 76.19 103 TYR A O 1
ATOM 822 N N . ALA A 1 104 ? 4.119 -0.239 -13.794 1.00 74.25 104 ALA A N 1
ATOM 823 C CA . ALA A 1 104 ? 5.399 0.320 -14.212 1.00 74.25 104 ALA A CA 1
ATOM 824 C C . ALA A 1 104 ? 6.592 -0.236 -13.415 1.00 74.25 104 ALA A C 1
ATOM 826 O O . ALA A 1 104 ? 7.738 -0.044 -13.818 1.00 74.25 104 ALA A O 1
ATOM 827 N N . SER A 1 105 ? 6.354 -0.923 -12.291 1.00 82.62 105 SER A N 1
ATOM 828 C CA . SER A 1 105 ? 7.432 -1.541 -11.519 1.00 82.62 105 SER A CA 1
ATOM 829 C C . SER A 1 105 ? 8.010 -2.725 -12.283 1.00 82.62 105 SER A C 1
ATOM 831 O O . SER A 1 105 ? 7.263 -3.609 -12.689 1.00 82.62 105 SER A O 1
ATOM 833 N N . SER A 1 106 ? 9.332 -2.802 -12.433 1.00 81.19 106 SER A N 1
ATOM 834 C CA . SER A 1 106 ? 10.006 -3.959 -13.042 1.00 81.19 106 SER A CA 1
ATOM 835 C C . SER A 1 106 ? 10.182 -5.140 -12.074 1.00 81.19 106 SER A C 1
ATOM 837 O O . SER A 1 106 ? 10.234 -6.282 -12.530 1.00 81.19 106 SER A O 1
ATOM 839 N N . SER A 1 107 ? 10.144 -4.909 -10.757 1.00 84.56 107 SER A N 1
ATOM 840 C CA . SER A 1 107 ? 10.254 -5.953 -9.725 1.00 84.56 107 SER A CA 1
ATOM 841 C C . SER A 1 107 ? 8.962 -6.770 -9.579 1.00 84.56 107 SER A C 1
ATOM 843 O O . SER A 1 107 ? 7.912 -6.251 -9.184 1.00 84.56 107 SER A O 1
ATOM 845 N N . SER A 1 108 ? 9.043 -8.081 -9.843 1.00 85.19 108 SER A N 1
ATOM 846 C CA . SER A 1 108 ? 7.911 -9.013 -9.670 1.00 85.19 108 SER A CA 1
ATOM 847 C C . SER A 1 108 ? 7.456 -9.092 -8.211 1.00 85.19 108 SER A C 1
ATOM 849 O O . SER A 1 108 ? 6.257 -9.160 -7.933 1.00 85.19 108 SER A O 1
ATOM 851 N N . LEU A 1 109 ? 8.392 -9.018 -7.262 1.00 84.69 109 LEU A N 1
ATOM 852 C CA . LEU A 1 109 ? 8.081 -9.017 -5.834 1.00 84.69 109 LEU A CA 1
ATOM 853 C C . LEU A 1 109 ? 7.199 -7.833 -5.448 1.00 84.69 109 LEU A C 1
ATOM 855 O O . LEU A 1 109 ? 6.157 -8.028 -4.818 1.00 84.69 109 LEU A O 1
ATOM 859 N N . LYS A 1 110 ? 7.588 -6.618 -5.858 1.00 87.94 110 LYS A N 1
ATOM 860 C CA . LYS A 1 110 ? 6.824 -5.395 -5.574 1.00 87.94 110 LYS A CA 1
ATOM 861 C C . LYS A 1 110 ? 5.417 -5.509 -6.161 1.00 87.94 110 LYS A C 1
ATOM 863 O O . LYS A 1 110 ? 4.444 -5.316 -5.435 1.00 87.94 110 LYS A O 1
ATOM 868 N N . ARG A 1 111 ? 5.282 -5.935 -7.425 1.00 89.81 111 ARG A N 1
ATOM 869 C CA . ARG A 1 111 ? 3.965 -6.146 -8.059 1.00 89.81 111 ARG A CA 1
ATOM 870 C C . ARG A 1 111 ? 3.102 -7.162 -7.308 1.00 89.81 111 ARG A C 1
ATOM 872 O O . ARG A 1 111 ? 1.929 -6.893 -7.062 1.00 89.81 111 ARG A O 1
ATOM 879 N N . LYS A 1 112 ? 3.671 -8.286 -6.862 1.00 88.62 112 LYS A N 1
ATOM 880 C CA . LYS A 1 112 ? 2.960 -9.298 -6.058 1.00 88.62 112 LYS A CA 1
ATOM 881 C C . LYS A 1 112 ? 2.518 -8.765 -4.695 1.00 88.62 112 LYS A C 1
ATOM 883 O O . LYS A 1 112 ? 1.380 -9.004 -4.302 1.00 88.62 112 LYS A O 1
ATOM 888 N N . ILE A 1 113 ? 3.375 -8.029 -3.987 1.00 89.56 113 ILE A N 1
ATOM 889 C CA . ILE A 1 113 ? 3.033 -7.418 -2.691 1.00 89.56 113 ILE A CA 1
ATOM 890 C C . ILE A 1 113 ? 1.879 -6.423 -2.854 1.00 89.56 113 ILE A C 1
ATOM 892 O O . ILE A 1 113 ? 0.904 -6.490 -2.104 1.00 89.56 113 ILE A O 1
ATOM 896 N N . LEU A 1 114 ? 1.968 -5.540 -3.851 1.00 91.44 114 LEU A N 1
ATOM 897 C CA . LEU A 1 114 ? 0.928 -4.557 -4.164 1.00 91.44 114 LEU A CA 1
ATOM 898 C C . LEU A 1 114 ? -0.394 -5.239 -4.543 1.00 91.44 114 LEU A C 1
ATOM 900 O O . LEU A 1 114 ? -1.447 -4.859 -4.040 1.00 91.44 114 LEU A O 1
ATOM 904 N N . CYS A 1 115 ? -0.329 -6.292 -5.360 1.00 91.19 115 CYS A N 1
ATOM 905 C CA . CYS A 1 115 ? -1.474 -7.114 -5.745 1.00 91.19 115 CYS A CA 1
ATOM 906 C C . CYS A 1 115 ? -2.170 -7.742 -4.529 1.00 91.19 115 CYS A C 1
ATOM 908 O O . CYS A 1 115 ? -3.386 -7.623 -4.386 1.00 91.19 115 CYS A O 1
ATOM 910 N N . VAL A 1 116 ? -1.418 -8.340 -3.601 1.00 90.06 116 VAL A N 1
ATOM 911 C CA . VAL A 1 116 ? -1.997 -8.914 -2.375 1.00 90.06 116 VAL A CA 1
ATOM 912 C C . VAL A 1 116 ? -2.634 -7.833 -1.497 1.00 90.06 116 VAL A C 1
ATOM 914 O O . VAL A 1 116 ? -3.746 -8.036 -1.008 1.00 90.06 116 VAL A O 1
ATOM 917 N N . GLY A 1 117 ? -1.973 -6.684 -1.319 1.00 89.94 117 GLY A N 1
ATOM 918 C CA . GLY A 1 117 ? -2.538 -5.553 -0.575 1.00 89.94 117 GLY A CA 1
ATOM 919 C C . GLY A 1 117 ? -3.869 -5.087 -1.162 1.00 89.94 117 GLY A C 1
ATOM 920 O O . GLY A 1 117 ? -4.856 -4.963 -0.438 1.00 89.94 117 GLY A O 1
ATOM 921 N N . LEU A 1 118 ? -3.923 -4.932 -2.485 1.00 90.25 118 LEU A N 1
ATOM 922 C CA . LEU A 1 118 ? -5.133 -4.559 -3.208 1.00 90.25 118 LEU A CA 1
ATOM 923 C C . LEU A 1 118 ? -6.257 -5.586 -3.013 1.00 90.25 118 LEU A C 1
ATOM 925 O O . LEU A 1 118 ? -7.362 -5.192 -2.642 1.00 90.25 118 LEU A O 1
ATOM 929 N N . ILE A 1 119 ? -5.976 -6.888 -3.175 1.00 91.50 119 ILE A N 1
ATOM 930 C CA . ILE A 1 119 ? -6.957 -7.972 -2.963 1.00 91.50 119 ILE A CA 1
ATOM 931 C C . ILE A 1 119 ? -7.576 -7.884 -1.567 1.00 91.50 119 ILE A C 1
ATOM 933 O O . ILE A 1 119 ? -8.797 -7.945 -1.440 1.00 91.50 119 ILE A O 1
ATOM 937 N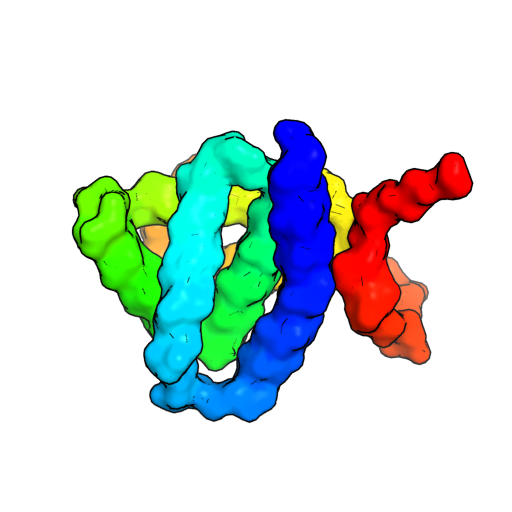 N . LEU A 1 120 ? -6.757 -7.704 -0.527 1.00 90.31 120 LEU A N 1
ATOM 938 C CA . LEU A 1 120 ? -7.244 -7.604 0.853 1.00 90.31 120 LEU A CA 1
ATOM 939 C C . LEU A 1 120 ? -8.179 -6.408 1.061 1.00 90.31 120 LEU A C 1
ATOM 941 O O . LEU A 1 120 ? -9.086 -6.468 1.889 1.00 90.31 120 LEU A O 1
ATOM 945 N N . THR A 1 121 ? -7.993 -5.328 0.302 1.00 86.69 121 THR A N 1
ATOM 946 C CA . THR A 1 121 ? -8.869 -4.155 0.392 1.00 86.69 121 THR A CA 1
ATOM 947 C C . THR A 1 121 ? -10.156 -4.262 -0.419 1.00 86.69 121 THR A C 1
ATOM 949 O O . THR A 1 121 ? -11.078 -3.489 -0.159 1.00 86.69 121 THR A O 1
ATOM 952 N N . LEU A 1 122 ? -10.293 -5.229 -1.332 1.00 88.94 122 LEU A N 1
ATOM 953 C CA . LEU A 1 122 ? -11.520 -5.407 -2.124 1.00 88.94 122 LEU A CA 1
ATOM 954 C C . LEU A 1 122 ? -12.758 -5.639 -1.248 1.00 88.94 122 LEU A C 1
ATOM 956 O O . LEU A 1 122 ? -13.839 -5.122 -1.543 1.00 88.94 122 LEU A O 1
ATOM 960 N N . ASP A 1 123 ? -12.589 -6.343 -0.127 1.00 85.56 123 ASP A N 1
ATOM 961 C CA . ASP A 1 123 ? -13.674 -6.652 0.809 1.00 85.56 123 ASP A CA 1
ATOM 962 C C . ASP A 1 123 ? -14.256 -5.407 1.497 1.00 85.56 123 ASP A C 1
ATOM 964 O O . ASP A 1 123 ? -15.376 -5.446 2.013 1.00 85.56 123 ASP A O 1
ATOM 968 N N . THR A 1 124 ? -13.545 -4.276 1.456 1.00 84.75 124 THR A N 1
ATOM 969 C CA . THR A 1 124 ? -14.010 -3.009 2.042 1.00 84.75 124 THR A CA 1
ATOM 970 C C . THR A 1 124 ? -15.145 -2.365 1.253 1.00 84.75 124 THR A C 1
ATOM 972 O O . THR A 1 124 ? -15.906 -1.583 1.819 1.00 84.75 124 THR A O 1
ATOM 975 N N . LYS A 1 125 ? -15.274 -2.676 -0.048 1.00 86.00 125 LYS A N 1
ATOM 976 C CA . LYS A 1 125 ? -16.244 -2.047 -0.964 1.00 86.00 125 LYS A CA 1
ATOM 977 C C . LYS A 1 125 ? -16.173 -0.511 -0.964 1.00 86.00 125 LYS A C 1
ATOM 979 O O . LYS A 1 125 ? -17.187 0.151 -1.187 1.00 86.00 125 LYS A O 1
ATOM 984 N N . HIS A 1 126 ? -14.990 0.053 -0.715 1.00 87.88 126 HIS A N 1
ATOM 985 C CA . HIS A 1 126 ? -14.782 1.498 -0.757 1.00 87.88 126 HIS A CA 1
ATOM 986 C C . HIS A 1 126 ? -15.126 2.052 -2.158 1.00 87.88 126 HIS A C 1
ATOM 988 O O . HIS A 1 126 ? -14.744 1.424 -3.152 1.00 87.88 126 HIS A O 1
ATOM 994 N N . PRO A 1 127 ? -15.805 3.211 -2.289 1.00 89.00 127 PRO A N 1
ATOM 995 C CA . PRO A 1 127 ? -16.170 3.780 -3.591 1.00 89.00 127 PRO A CA 1
ATOM 996 C C . PRO A 1 127 ? -14.996 3.905 -4.576 1.00 89.00 127 PRO A C 1
ATOM 998 O O . PRO A 1 127 ? -15.148 3.554 -5.744 1.00 89.00 127 PRO A O 1
ATOM 1001 N N . SER A 1 128 ? -13.819 4.308 -4.090 1.00 89.12 128 SER A N 1
ATOM 1002 C CA . SER A 1 128 ? -12.551 4.380 -4.845 1.00 89.12 128 SER A CA 1
ATOM 1003 C C . SER A 1 128 ? -12.084 3.054 -5.447 1.00 89.12 128 SER A C 1
ATOM 1005 O O . SER A 1 128 ? -11.434 3.032 -6.486 1.00 89.12 128 SER A O 1
ATOM 1007 N N . ILE A 1 129 ? -12.391 1.938 -4.783 1.00 88.75 129 ILE A N 1
ATOM 1008 C CA . ILE A 1 129 ? -12.057 0.595 -5.265 1.00 88.75 129 ILE A CA 1
ATOM 1009 C C . ILE A 1 129 ? -13.081 0.176 -6.318 1.00 88.75 129 ILE A C 1
ATOM 1011 O O . ILE A 1 129 ? -12.718 -0.280 -7.398 1.00 88.75 129 ILE A O 1
ATOM 1015 N N . ILE A 1 130 ? -14.369 0.388 -6.029 1.00 90.75 130 ILE A N 1
ATOM 1016 C CA . ILE A 1 130 ? -15.464 0.046 -6.945 1.00 90.75 130 ILE A CA 1
ATOM 1017 C C . ILE A 1 130 ? -15.314 0.787 -8.280 1.00 90.75 130 ILE A C 1
ATOM 1019 O O . ILE A 1 130 ? -15.526 0.195 -9.337 1.00 90.75 130 ILE A O 1
ATOM 1023 N N . SER A 1 131 ? -14.927 2.064 -8.242 1.00 90.12 131 SER A N 1
ATOM 1024 C CA . SER A 1 131 ? -14.772 2.909 -9.431 1.00 90.12 131 SER A CA 1
ATOM 1025 C C . SER A 1 131 ? -13.606 2.511 -10.344 1.00 90.12 131 SER A C 1
ATOM 1027 O O . SER A 1 131 ? -13.527 3.020 -11.460 1.00 90.12 131 SER A O 1
ATOM 1029 N N . ARG A 1 132 ? -12.721 1.614 -9.889 1.00 89.00 132 ARG A N 1
ATOM 1030 C CA . ARG A 1 132 ? -11.508 1.161 -10.591 1.00 89.00 132 ARG A CA 1
ATOM 1031 C C . ARG A 1 132 ? -11.462 -0.358 -10.782 1.00 89.00 132 ARG A C 1
ATOM 1033 O O . ARG A 1 132 ? -10.396 -0.913 -11.029 1.00 89.00 132 ARG A O 1
ATOM 1040 N N . MET A 1 133 ? -12.587 -1.058 -10.617 1.00 89.44 133 MET A N 1
ATOM 1041 C CA . MET A 1 133 ? -12.624 -2.529 -10.648 1.00 89.44 133 MET A CA 1
ATOM 1042 C C . MET A 1 133 ? -12.131 -3.143 -11.962 1.00 89.44 133 MET A C 1
ATOM 1044 O O . MET A 1 133 ? -11.629 -4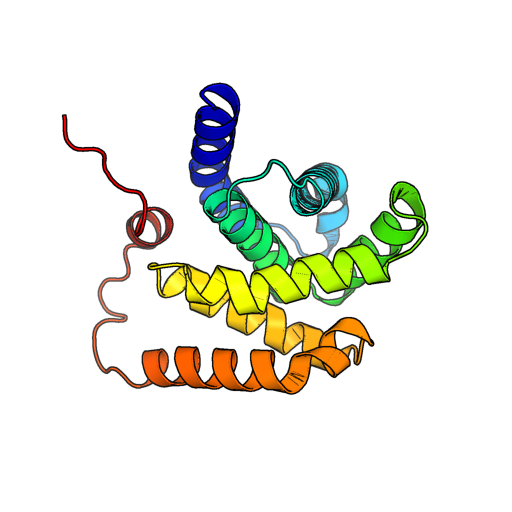.264 -11.951 1.00 89.44 133 MET A O 1
ATOM 1048 N N . ASP A 1 134 ? -12.272 -2.425 -13.071 1.00 89.38 134 ASP A N 1
ATOM 1049 C CA . ASP A 1 134 ? -11.700 -2.766 -14.371 1.00 89.38 134 ASP A CA 1
ATOM 1050 C C . ASP A 1 134 ? -10.164 -2.771 -14.324 1.00 89.38 134 ASP A C 1
ATOM 1052 O O . ASP A 1 134 ? -9.557 -3.821 -14.532 1.00 89.38 134 ASP A O 1
ATOM 1056 N N . CYS A 1 135 ? -9.545 -1.653 -13.931 1.00 89.31 135 CYS A N 1
ATOM 1057 C CA . CYS A 1 135 ? -8.090 -1.532 -13.781 1.00 89.31 135 CYS A CA 1
ATOM 1058 C C . CYS A 1 135 ? -7.526 -2.543 -12.773 1.00 89.31 135 CYS A C 1
ATOM 1060 O O . CYS A 1 135 ? -6.456 -3.117 -12.974 1.00 89.31 135 CYS A O 1
ATOM 1062 N N . ILE A 1 136 ? -8.253 -2.768 -11.675 1.00 90.62 136 ILE A N 1
ATOM 1063 C CA . ILE A 1 136 ? -7.883 -3.757 -10.665 1.00 90.62 136 ILE A CA 1
ATOM 1064 C C . ILE A 1 136 ? -7.916 -5.160 -11.276 1.00 90.62 136 ILE A C 1
ATOM 1066 O O . ILE A 1 136 ? -6.954 -5.906 -11.126 1.00 90.62 136 ILE A O 1
ATOM 1070 N N . GLY A 1 137 ? -8.989 -5.520 -11.984 1.00 89.12 137 GLY A N 1
ATOM 1071 C CA . GLY A 1 137 ? -9.121 -6.824 -12.633 1.00 89.12 137 GLY A CA 1
ATOM 1072 C C . GLY A 1 137 ? -7.968 -7.123 -13.592 1.00 89.12 137 GLY A C 1
ATOM 1073 O O . GLY A 1 137 ? -7.380 -8.203 -13.513 1.00 89.12 137 GLY A O 1
ATOM 1074 N N . ASP A 1 138 ? -7.605 -6.152 -14.430 1.00 89.94 138 ASP A N 1
ATOM 1075 C CA . ASP A 1 138 ? -6.484 -6.280 -15.364 1.00 89.94 138 ASP A CA 1
ATOM 1076 C C . ASP A 1 138 ? -5.155 -6.492 -14.624 1.00 89.94 138 ASP A C 1
ATOM 1078 O O . ASP A 1 138 ? -4.393 -7.404 -14.965 1.00 89.94 138 ASP A O 1
ATOM 1082 N N . PHE A 1 139 ? -4.896 -5.720 -13.562 1.00 89.62 139 PHE A N 1
ATOM 1083 C CA . PHE A 1 139 ? -3.661 -5.842 -12.784 1.00 89.62 139 PHE A CA 1
ATOM 1084 C C . PHE A 1 139 ? -3.550 -7.203 -12.089 1.00 89.62 139 PHE A C 1
ATOM 1086 O O . PHE A 1 139 ? -2.496 -7.844 -12.114 1.00 89.62 139 PHE A O 1
ATOM 1093 N N . LEU A 1 140 ? -4.653 -7.694 -11.517 1.00 89.75 140 LEU A N 1
ATOM 1094 C CA . LEU A 1 140 ? -4.693 -9.017 -10.898 1.00 89.75 140 LEU A CA 1
ATOM 1095 C C . LEU A 1 140 ? -4.415 -10.128 -11.917 1.00 89.75 140 LEU A C 1
ATOM 1097 O O . LEU A 1 140 ? -3.707 -11.082 -11.595 1.00 89.75 140 LEU A O 1
ATOM 1101 N N . LEU A 1 141 ? -4.950 -10.017 -13.137 1.00 89.19 141 LEU A N 1
ATOM 1102 C CA . LEU A 1 141 ? -4.711 -10.989 -14.206 1.00 89.19 141 LEU A CA 1
ATOM 1103 C C . LEU A 1 141 ? -3.252 -10.989 -14.669 1.00 89.19 141 LEU A C 1
ATOM 1105 O O . LEU A 1 141 ? -2.687 -12.069 -14.858 1.00 89.19 141 LEU A O 1
ATOM 1109 N N . GLU A 1 142 ? -2.646 -9.810 -14.813 1.00 87.44 142 GLU A N 1
ATOM 1110 C CA . GLU A 1 142 ? -1.233 -9.670 -15.178 1.00 87.44 142 GLU A CA 1
ATOM 1111 C C . GLU A 1 142 ? -0.340 -10.373 -14.151 1.00 87.44 142 GLU A C 1
ATOM 1113 O O . GLU A 1 142 ? 0.396 -11.305 -14.483 1.00 87.44 142 GLU A O 1
ATOM 1118 N N . VAL A 1 143 ? -0.487 -10.017 -12.872 1.00 88.19 143 VAL A N 1
ATOM 1119 C CA . VAL A 1 143 ? 0.318 -10.606 -11.795 1.00 88.19 143 VAL A CA 1
ATOM 1120 C C . VAL A 1 143 ? 0.022 -12.104 -11.635 1.00 88.19 143 VAL A C 1
ATOM 1122 O O . VAL A 1 143 ? 0.934 -12.894 -11.387 1.00 88.19 143 VAL A O 1
ATOM 1125 N N . ALA A 1 144 ? -1.225 -12.549 -11.836 1.00 84.56 144 ALA A N 1
ATOM 1126 C CA . ALA A 1 144 ? -1.580 -13.971 -11.810 1.00 84.56 144 ALA A CA 1
ATOM 1127 C C . ALA A 1 144 ? -0.855 -14.791 -12.891 1.00 84.56 144 ALA A C 1
ATOM 1129 O O . ALA A 1 144 ? -0.575 -15.975 -12.679 1.00 84.56 144 ALA A O 1
ATOM 1130 N N . ASN A 1 145 ? -0.533 -14.192 -14.039 1.00 82.69 145 ASN A N 1
ATOM 1131 C CA . ASN A 1 145 ? 0.250 -14.860 -15.075 1.00 82.69 145 ASN A CA 1
ATOM 1132 C C . ASN A 1 145 ? 1.729 -15.002 -14.685 1.00 82.69 145 ASN A C 1
ATOM 1134 O O . ASN A 1 145 ? 2.353 -15.992 -15.070 1.00 82.69 145 ASN A O 1
ATOM 1138 N N . GLU A 1 146 ? 2.266 -14.118 -13.840 1.00 80.31 146 GLU A N 1
ATOM 1139 C CA . GLU A 1 146 ? 3.622 -14.262 -13.291 1.00 80.31 146 GLU A CA 1
ATOM 1140 C C . GLU A 1 146 ? 3.750 -15.478 -12.369 1.00 80.31 146 GLU A C 1
ATOM 1142 O O . GLU A 1 146 ? 4.785 -16.140 -12.352 1.00 80.31 146 GLU A O 1
ATOM 1147 N N . PHE A 1 147 ? 2.690 -15.820 -11.629 1.00 66.94 147 PHE A N 1
ATOM 1148 C CA . PHE A 1 147 ? 2.668 -17.013 -10.774 1.00 66.94 147 PHE A CA 1
ATOM 1149 C C . PHE A 1 147 ? 2.675 -18.330 -11.567 1.00 66.94 147 PHE A C 1
ATOM 1151 O O . PHE A 1 147 ? 2.975 -19.380 -11.000 1.00 66.94 147 PHE A O 1
ATOM 1158 N N . LYS A 1 148 ? 2.344 -18.302 -12.866 1.00 57.62 148 LYS A N 1
ATOM 1159 C CA . LYS A 1 148 ? 2.292 -19.494 -13.730 1.00 57.62 148 LYS A CA 1
ATOM 1160 C C . LYS A 1 148 ? 3.630 -19.835 -14.385 1.00 57.62 148 LYS A C 1
ATOM 1162 O O . LYS A 1 148 ? 3.724 -20.891 -15.009 1.00 57.62 148 LYS A O 1
ATOM 1167 N N . LEU A 1 149 ? 4.647 -18.980 -14.271 1.00 49.16 149 LEU A N 1
ATOM 1168 C CA . LEU A 1 149 ? 5.976 -19.261 -14.808 1.00 49.16 149 LEU A CA 1
ATOM 1169 C C . LEU A 1 149 ? 6.721 -20.213 -13.855 1.00 49.16 149 LEU A C 1
ATOM 1171 O O . LEU A 1 149 ? 6.997 -19.845 -12.713 1.00 49.16 149 LEU A O 1
ATOM 1175 N N . PRO A 1 150 ? 7.050 -21.445 -14.288 1.00 41.78 150 PRO A N 1
ATOM 1176 C CA . PRO A 1 150 ? 7.735 -22.416 -13.453 1.00 41.78 150 PRO A CA 1
ATOM 1177 C C . PRO A 1 150 ? 9.226 -22.093 -13.460 1.00 41.78 150 PRO A C 1
ATOM 1179 O O . PRO A 1 150 ? 9.971 -22.760 -14.158 1.00 41.78 150 PRO A O 1
ATOM 1182 N N . ASN A 1 151 ? 9.671 -21.056 -12.750 1.00 41.62 151 ASN A N 1
ATOM 1183 C CA . ASN A 1 151 ? 11.097 -20.833 -12.512 1.00 41.62 151 ASN A CA 1
ATOM 1184 C C . ASN A 1 151 ? 11.335 -20.141 -11.161 1.00 41.62 151 ASN A C 1
ATOM 1186 O O . ASN A 1 151 ? 10.946 -19.000 -10.940 1.00 41.62 151 ASN A O 1
ATOM 1190 N N . SER A 1 152 ? 11.993 -20.915 -10.294 1.00 45.69 152 SER A N 1
ATOM 1191 C CA . SER A 1 152 ? 12.781 -20.550 -9.114 1.00 45.69 152 SER A CA 1
ATOM 1192 C C . SER A 1 152 ? 12.105 -19.782 -7.972 1.00 45.69 152 SER A C 1
ATOM 1194 O O . SER A 1 152 ? 12.450 -18.642 -7.685 1.00 45.69 152 SER A O 1
ATOM 1196 N N . LEU A 1 153 ? 11.304 -20.491 -7.169 1.00 44.44 153 LEU A N 1
ATOM 1197 C CA . LEU A 1 153 ? 11.321 -20.252 -5.713 1.00 44.44 153 LEU A CA 1
ATOM 1198 C C . LEU A 1 153 ? 12.668 -20.661 -5.076 1.00 44.44 153 LEU A C 1
ATOM 1200 O O . LEU A 1 153 ? 12.920 -20.352 -3.917 1.00 44.44 153 LEU A O 1
ATOM 1204 N N . ASP A 1 154 ? 13.540 -21.334 -5.834 1.00 46.59 154 ASP A N 1
ATOM 1205 C CA . ASP A 1 154 ? 14.799 -21.893 -5.341 1.00 46.59 154 ASP A CA 1
ATOM 1206 C C . ASP A 1 154 ? 15.921 -20.868 -5.115 1.00 46.59 154 ASP A C 1
ATOM 1208 O O . ASP A 1 154 ? 16.919 -21.246 -4.519 1.00 46.59 154 ASP A O 1
ATOM 1212 N N . ASN A 1 155 ? 15.793 -19.603 -5.544 1.00 46.41 155 ASN A N 1
ATOM 1213 C CA . ASN A 1 155 ? 16.789 -18.547 -5.281 1.00 46.41 155 ASN A CA 1
ATOM 1214 C C . ASN A 1 155 ? 16.193 -17.132 -5.431 1.00 46.41 155 ASN A C 1
ATOM 1216 O O . ASN A 1 155 ? 16.689 -16.324 -6.212 1.00 46.41 155 ASN A O 1
ATOM 1220 N N . ILE A 1 156 ? 15.126 -16.811 -4.696 1.00 52.59 156 ILE A N 1
ATOM 1221 C CA . ILE A 1 156 ? 14.714 -15.407 -4.567 1.00 52.59 156 ILE A CA 1
ATOM 1222 C C . ILE A 1 156 ? 15.642 -14.731 -3.553 1.00 52.59 156 ILE A C 1
ATOM 1224 O O . ILE A 1 156 ? 15.495 -14.900 -2.339 1.00 52.59 156 ILE A O 1
ATOM 1228 N N . ASN A 1 157 ? 16.619 -13.971 -4.046 1.00 59.28 157 ASN A N 1
ATOM 1229 C CA . ASN A 1 157 ? 17.362 -13.046 -3.206 1.00 59.28 157 ASN A CA 1
ATOM 1230 C C . ASN A 1 157 ? 16.490 -11.810 -2.971 1.00 59.28 157 ASN A C 1
ATOM 1232 O O . ASN A 1 157 ? 16.525 -10.848 -3.732 1.00 59.28 157 ASN A O 1
ATOM 1236 N N . VAL A 1 158 ? 15.696 -11.854 -1.901 1.00 60.00 158 VAL A N 1
ATOM 1237 C CA . VAL A 1 158 ? 14.753 -10.789 -1.521 1.00 60.00 158 VAL A CA 1
ATOM 1238 C C . VAL A 1 158 ? 15.432 -9.416 -1.490 1.00 60.00 158 VAL A C 1
ATOM 1240 O O . VAL A 1 158 ? 14.815 -8.425 -1.863 1.00 60.00 158 VAL A O 1
ATOM 1243 N N . ALA A 1 159 ? 16.706 -9.344 -1.083 1.00 60.62 159 ALA A N 1
ATOM 1244 C CA . ALA A 1 159 ? 17.451 -8.089 -1.084 1.00 60.62 159 ALA A CA 1
ATOM 1245 C C . ALA A 1 159 ? 17.674 -7.553 -2.507 1.00 60.62 159 ALA A C 1
ATOM 1247 O O . ALA A 1 159 ? 17.453 -6.371 -2.737 1.00 60.62 159 ALA A O 1
ATOM 1248 N N . GLU A 1 160 ? 18.043 -8.402 -3.469 1.00 61.34 160 GLU A N 1
ATOM 1249 C CA . GLU A 1 160 ? 18.195 -7.994 -4.874 1.00 61.34 160 GLU A CA 1
ATOM 1250 C C . GLU A 1 160 ? 16.848 -7.619 -5.506 1.00 61.34 160 GLU A C 1
ATOM 1252 O O . GLU A 1 160 ? 16.772 -6.593 -6.170 1.00 61.34 160 GLU A O 1
ATOM 1257 N N . GLU A 1 161 ? 15.759 -8.342 -5.224 1.00 66.44 161 GLU A N 1
ATOM 1258 C CA . GLU A 1 161 ? 14.426 -8.017 -5.770 1.00 66.44 161 GLU A CA 1
ATOM 1259 C C . GLU A 1 161 ? 13.855 -6.682 -5.262 1.00 66.44 161 GLU A C 1
ATOM 1261 O O . GLU A 1 161 ? 13.069 -6.028 -5.959 1.00 66.44 161 GLU A O 1
ATOM 1266 N N . TRP A 1 162 ? 14.237 -6.252 -4.054 1.00 66.00 162 TRP A N 1
ATOM 1267 C CA . TRP A 1 162 ? 13.904 -4.912 -3.561 1.00 66.00 162 TRP A CA 1
ATOM 1268 C C . TRP A 1 162 ? 14.643 -3.810 -4.328 1.00 66.00 162 TRP A C 1
ATOM 1270 O O . TRP A 1 162 ? 14.101 -2.706 -4.424 1.00 66.00 162 TRP A O 1
ATOM 1280 N N . HIS A 1 163 ? 15.806 -4.126 -4.900 1.00 66.19 163 HIS A N 1
ATOM 1281 C CA . HIS A 1 163 ? 16.651 -3.213 -5.672 1.00 66.19 163 HIS A CA 1
ATOM 1282 C C . HIS A 1 163 ? 16.485 -3.345 -7.196 1.00 66.19 163 HIS A C 1
ATOM 1284 O O . HIS A 1 163 ? 16.964 -2.506 -7.957 1.00 66.19 163 HIS A O 1
ATOM 1290 N N . GLU A 1 164 ? 15.773 -4.368 -7.675 1.00 62.91 164 GLU A N 1
ATOM 1291 C CA . GLU A 1 164 ? 15.453 -4.519 -9.094 1.00 62.91 164 GLU A CA 1
ATOM 1292 C C . GLU A 1 164 ? 14.590 -3.356 -9.608 1.00 62.91 164 GLU A C 1
ATOM 1294 O O . GLU A 1 164 ? 13.560 -2.998 -9.019 1.00 62.91 164 GLU A O 1
ATOM 1299 N N . GLY A 1 165 ? 15.010 -2.794 -10.748 1.00 53.31 165 GLY A N 1
ATOM 1300 C CA . GLY A 1 165 ? 14.378 -1.631 -11.373 1.00 53.31 165 GLY A CA 1
ATOM 1301 C C . GLY A 1 165 ? 14.986 -0.288 -11.020 1.00 53.31 165 GLY A C 1
ATOM 1302 O O . GLY A 1 165 ? 14.571 0.712 -11.598 1.00 53.31 165 GLY A O 1
ATOM 1303 N N . GLU A 1 166 ? 15.960 -0.265 -10.116 1.00 58.66 166 GLU A N 1
ATOM 1304 C CA . GLU A 1 166 ? 16.858 0.871 -9.979 1.00 58.66 166 GLU A CA 1
ATOM 1305 C C . GLU A 1 166 ? 17.764 0.881 -11.216 1.00 58.66 166 GLU A C 1
ATOM 1307 O O . GLU A 1 166 ? 18.508 -0.079 -11.449 1.00 58.66 166 GLU A O 1
ATOM 1312 N N . ASP A 1 167 ? 17.700 1.935 -12.033 1.00 48.16 167 ASP A N 1
ATOM 1313 C CA . ASP A 1 167 ? 18.775 2.202 -12.982 1.00 48.16 167 ASP A CA 1
ATOM 1314 C C . ASP A 1 167 ? 20.051 2.331 -12.145 1.00 48.16 167 ASP A C 1
ATOM 1316 O O . ASP A 1 167 ? 20.281 3.319 -11.441 1.00 48.16 167 ASP A O 1
ATOM 1320 N N . VAL A 1 168 ? 20.881 1.287 -12.174 1.00 48.44 168 VAL A N 1
ATOM 1321 C CA . VAL A 1 168 ? 22.279 1.404 -11.785 1.00 48.44 168 VAL A CA 1
ATOM 1322 C C . VAL A 1 168 ? 22.884 2.271 -12.873 1.00 48.44 168 VAL A C 1
ATOM 1324 O O . VAL A 1 168 ? 23.400 1.751 -13.862 1.00 48.44 168 VAL A O 1
ATOM 1327 N N . ASP A 1 169 ? 22.731 3.588 -12.731 1.00 39.78 169 ASP A N 1
ATOM 1328 C CA . ASP A 1 169 ? 23.414 4.569 -13.557 1.00 39.78 169 ASP A CA 1
ATOM 1329 C C . ASP A 1 169 ? 24.887 4.166 -13.568 1.00 39.78 169 ASP A C 1
ATOM 1331 O O . ASP A 1 169 ? 25.603 4.225 -12.562 1.00 39.78 169 ASP A O 1
ATOM 1335 N N . GLY A 1 170 ? 25.293 3.612 -14.706 1.00 39.44 170 GLY A N 1
ATOM 1336 C CA . GLY A 1 170 ? 26.634 3.130 -14.921 1.00 39.44 170 GLY A CA 1
ATOM 1337 C C . GLY A 1 170 ? 27.582 4.316 -14.943 1.00 39.44 170 GLY A C 1
ATOM 1338 O O . GLY A 1 170 ? 27.458 5.157 -15.824 1.00 39.44 170 GLY A O 1
ATOM 1339 N N . ASN A 1 171 ? 28.552 4.287 -14.025 1.00 32.81 171 ASN A N 1
ATOM 1340 C CA . ASN A 1 171 ? 29.773 5.105 -13.967 1.00 32.81 171 ASN A CA 1
ATOM 1341 C C . ASN A 1 171 ? 29.619 6.633 -13.938 1.00 32.81 171 ASN A C 1
ATOM 1343 O O . ASN A 1 171 ? 29.371 7.254 -14.992 1.00 32.81 171 ASN A O 1
#

pLDDT: mean 81.36, std 15.08, range [32.81, 94.94]

InterPro domains:
  IPR058669 Importin-7/11-like, TPR repeats [PF25758] (5-149)

Secondary structure (DSSP, 8-state):
-HHHHHHHHHHHHHHHHHHHHHHHS-TTSGGGGHHHHHHHHHHHT-TTS-HHHHHHHHHHHHHHHHH-HHHHHHHHHHHIIIIIS-SHHHHHHHHHIIIIIHHH---HHHHHHHHHHHHHHHTT--HHHHTTHHHHHHHHHHHHHHTTS---GGG--HHHHHHTT------

Foldseek 3Di:
DVVLVVVLVVLLVCLVVLLVCLVPPPLVCCVVCLVVLLVLLVQLLDPPHDLSSNLSSLLSLLSNCVSPVVVSVVSLVVSCVPPVVHSLSSLLSSVCSLQVSLVVDPQLVSLVSSLNSLVSCVVVVPPSNVVCVVSNVVSNVVSVVVVVDPDDPPDDPVSVSSVPPPPPVDD

Sequence (171 aa):
EVTNSVNSRGLTMVTPVLDIILQIFPPTDLALLEGIFFTLLNRLGDESETDEALIHIACILSRLAVTNLAYFLEMLVKYGKERCGNEDVLFDRLVYVWTEKAYASSSSLKRKILCVGLILTLDTKHPSIISRMDCIGDFLLEVANEFKLPNSLDNINVAEEWHEGEDVDGN

Organism: NCBI:txid1461544

Radius of gyration: 15.79 Å; chains: 1; bounding box: 46×40×34 Å